Protein AF-A0A950HLS7-F1 (afdb_monomer_lite)

Secondary structure (DSSP, 8-state):
-HHHHHHTT-S-TT-EEEEEEEEEEEE-SSEEEEEEEEEEEETTEEEEEEEEEEEEE-TTSGGGEEEEEEEEEEEPPPPHHHHHHHHHTT--

Foldseek 3Di:
DVVVVCPVVVADPQWDKDKAPWDFPDDDPFKTKIWIKIWIDHPPDIWIKIKIWIWTADCPDVVRIDTDDMDIDTDDPDDPVNVVVVVVVVVD

pLDDT: mean 85.69, std 16.72, range [44.56, 98.75]

Radius of gyration: 16.85 Å; chains: 1; bounding box: 42×46×37 Å

Sequence (92 aa):
MDGLRRARLSRPPDFSIQIGDVHALWQTADAILVEYTERQKFGSEFSIRRSTALLTRSPDAPGGVQWRHLQETWMRPERKDDLIQAERGREA

Structure (mmCIF, N/CA/C/O backbone):
data_AF-A0A950HLS7-F1
#
_entry.id   AF-A0A950HLS7-F1
#
loop_
_atom_site.group_PDB
_atom_site.id
_atom_site.type_symbol
_atom_site.label_atom_id
_atom_site.label_alt_id
_atom_site.label_comp_id
_atom_site.label_asym_id
_atom_site.label_entity_id
_atom_site.label_seq_id
_atom_site.pdbx_PDB_ins_code
_atom_site.Cartn_x
_atom_site.Cartn_y
_atom_site.Cartn_z
_atom_site.occupancy
_atom_site.B_iso_or_equiv
_atom_site.auth_seq_id
_atom_site.auth_comp_id
_atom_site.auth_asym_id
_atom_site.auth_atom_id
_atom_site.pdbx_PDB_model_num
ATOM 1 N N . MET A 1 1 ? -4.527 23.019 -9.945 1.00 58.81 1 MET A N 1
ATOM 2 C CA . MET A 1 1 ? -5.354 21.804 -9.748 1.00 58.81 1 MET A CA 1
ATOM 3 C C . MET A 1 1 ? -5.548 20.974 -11.026 1.00 58.81 1 MET A C 1
ATOM 5 O O . MET A 1 1 ? -5.742 19.769 -10.912 1.00 58.81 1 MET A O 1
ATOM 9 N N . ASP A 1 2 ? -5.411 21.542 -12.232 1.00 74.31 2 ASP A N 1
ATOM 10 C CA . ASP A 1 2 ? -5.644 20.806 -13.495 1.00 74.31 2 ASP A CA 1
ATOM 11 C C . ASP A 1 2 ? -4.607 19.727 -13.845 1.00 74.31 2 ASP A C 1
ATOM 13 O O . ASP A 1 2 ? -4.918 18.779 -14.563 1.00 74.31 2 ASP A O 1
ATOM 17 N N . GLY A 1 3 ? -3.376 19.835 -13.337 1.00 78.44 3 GLY A N 1
ATOM 18 C CA . GLY A 1 3 ? -2.333 18.823 -13.562 1.00 78.44 3 GLY A CA 1
ATOM 19 C C . GLY A 1 3 ? -2.659 17.466 -12.926 1.00 78.44 3 GLY A C 1
ATOM 20 O O . GLY A 1 3 ? -2.501 16.435 -13.568 1.00 78.44 3 GLY A O 1
ATOM 21 N N . LEU A 1 4 ? -3.200 17.467 -11.702 1.00 77.31 4 LEU A N 1
ATOM 22 C CA . LEU A 1 4 ? -3.583 16.251 -10.967 1.00 77.31 4 LEU A CA 1
ATOM 23 C C . LEU A 1 4 ? -4.729 15.498 -11.650 1.00 77.31 4 LEU A C 1
ATOM 25 O O . LEU A 1 4 ? -4.705 14.273 -11.731 1.00 77.31 4 LEU A O 1
ATOM 29 N N . ARG A 1 5 ? -5.715 16.226 -12.190 1.00 83.56 5 ARG A N 1
ATOM 30 C CA . ARG A 1 5 ? -6.814 15.612 -12.950 1.00 83.56 5 ARG A CA 1
ATOM 31 C C . ARG A 1 5 ? -6.318 14.986 -14.250 1.00 83.56 5 ARG A C 1
ATOM 33 O O . ARG A 1 5 ? -6.729 13.876 -14.562 1.00 83.56 5 ARG A O 1
ATOM 40 N N . ARG A 1 6 ? -5.410 15.660 -14.967 1.00 85.56 6 AR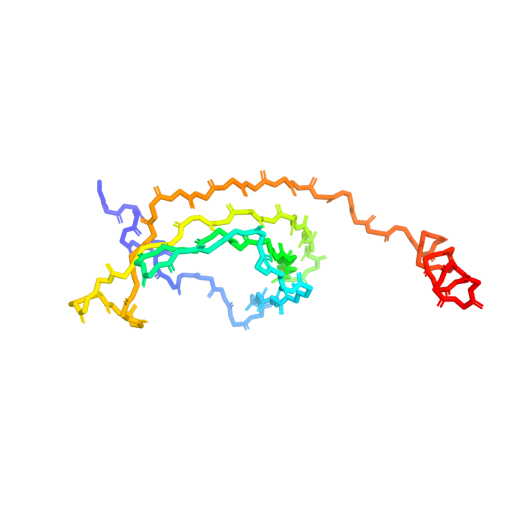G A N 1
ATOM 41 C CA . ARG A 1 6 ? -4.798 15.130 -16.198 1.00 85.56 6 ARG A CA 1
ATOM 42 C C . ARG A 1 6 ? -3.910 13.910 -15.965 1.00 85.56 6 ARG A C 1
ATOM 44 O O . ARG A 1 6 ? -3.818 13.078 -16.853 1.00 85.56 6 ARG A O 1
ATOM 51 N N . ALA A 1 7 ? -3.280 13.795 -14.798 1.00 82.56 7 ALA A N 1
ATOM 52 C CA . ALA A 1 7 ? -2.429 12.655 -14.456 1.00 82.56 7 ALA A CA 1
ATOM 53 C C . ALA A 1 7 ? -3.220 11.375 -14.123 1.00 82.56 7 ALA A C 1
ATOM 55 O O . ALA A 1 7 ? -2.669 10.272 -14.117 1.00 82.56 7 ALA A O 1
ATOM 56 N N . ARG A 1 8 ? -4.519 11.491 -13.817 1.00 81.00 8 ARG A N 1
ATOM 57 C CA . ARG A 1 8 ? -5.346 10.335 -13.471 1.00 81.00 8 ARG A CA 1
ATOM 58 C C . ARG A 1 8 ? -5.471 9.409 -14.678 1.00 81.00 8 ARG A C 1
ATOM 60 O O . ARG A 1 8 ? -5.949 9.830 -15.724 1.00 81.00 8 ARG A O 1
ATOM 67 N N . LEU A 1 9 ? -5.089 8.142 -14.495 1.00 80.75 9 LEU A N 1
ATOM 68 C CA . LEU A 1 9 ? -5.120 7.108 -15.540 1.00 80.75 9 LEU A CA 1
ATOM 69 C C . LEU A 1 9 ? -4.310 7.476 -16.799 1.00 80.75 9 LEU A C 1
ATOM 71 O O . LEU A 1 9 ? -4.540 6.913 -17.861 1.00 80.75 9 LEU A O 1
ATOM 75 N N . SER A 1 10 ? -3.351 8.402 -16.699 1.00 85.12 10 SER A N 1
ATOM 76 C CA . SER A 1 10 ? -2.567 8.855 -17.854 1.00 85.12 10 SER A CA 1
ATOM 77 C C . SER A 1 10 ? -1.374 7.953 -18.180 1.00 85.12 10 SER A C 1
ATOM 79 O O . SER A 1 10 ? -0.589 8.278 -19.069 1.00 85.12 10 SER A O 1
ATOM 81 N N . ARG A 1 11 ? -1.167 6.871 -17.420 1.00 84.00 11 ARG A N 1
ATOM 82 C CA . ARG A 1 11 ? -0.090 5.912 -17.679 1.00 84.00 11 ARG A CA 1
ATOM 83 C C . ARG A 1 11 ? -0.470 5.019 -18.875 1.00 84.00 11 ARG A C 1
ATOM 85 O O . ARG A 1 11 ? -1.632 4.635 -18.981 1.00 84.00 11 ARG A O 1
ATOM 92 N N . PRO A 1 12 ? 0.480 4.711 -19.772 1.00 82.81 12 PRO A N 1
ATOM 93 C CA . PRO A 1 12 ? 0.240 3.889 -20.954 1.00 82.81 12 PRO A CA 1
ATOM 94 C C . PRO A 1 12 ? -0.051 2.418 -20.604 1.00 82.81 12 PRO A C 1
ATOM 96 O O . PRO A 1 12 ? 0.189 2.000 -19.471 1.00 82.81 12 PRO A O 1
ATOM 99 N N . PRO A 1 13 ? -0.562 1.623 -21.565 1.00 83.50 13 PRO A N 1
ATOM 100 C CA . PRO A 1 13 ? -1.045 0.259 -21.318 1.00 83.50 13 PRO A CA 1
ATOM 101 C C . PRO A 1 13 ? 0.003 -0.744 -20.818 1.00 83.50 13 PRO A C 1
ATOM 103 O O . PRO A 1 13 ? -0.359 -1.770 -20.252 1.00 83.50 13 PRO A O 1
ATOM 106 N N . ASP A 1 14 ? 1.289 -0.481 -21.042 1.00 86.56 14 ASP A N 1
ATOM 107 C CA . ASP A 1 14 ? 2.403 -1.311 -20.573 1.00 86.56 14 ASP A CA 1
ATOM 108 C C . ASP A 1 14 ? 2.807 -1.011 -19.118 1.00 86.56 14 ASP A C 1
ATOM 110 O O . ASP A 1 14 ? 3.655 -1.707 -18.550 1.00 86.56 14 ASP A O 1
ATOM 114 N N . PHE A 1 15 ? 2.186 -0.005 -18.492 1.00 90.81 15 PHE A N 1
ATOM 115 C CA . PHE A 1 15 ? 2.302 0.230 -17.061 1.00 90.81 15 PHE A CA 1
ATOM 116 C C . PHE A 1 15 ? 1.553 -0.848 -16.277 1.00 90.81 15 PHE A C 1
ATOM 118 O O . PHE A 1 15 ? 0.354 -1.057 -16.464 1.00 90.81 15 PHE A O 1
ATOM 125 N N . SER A 1 16 ? 2.246 -1.501 -15.348 1.00 92.12 16 SER A N 1
ATOM 126 C CA . SER A 1 16 ? 1.642 -2.504 -14.470 1.00 92.12 16 SER A CA 1
ATOM 127 C C . SER A 1 16 ? 2.078 -2.320 -13.024 1.00 92.12 16 SER A C 1
ATOM 129 O O . SER A 1 16 ? 3.200 -1.895 -12.744 1.00 92.12 16 SER A O 1
ATOM 131 N N . ILE A 1 17 ? 1.164 -2.656 -12.114 1.00 93.75 17 ILE A N 1
ATOM 132 C CA . ILE A 1 17 ? 1.388 -2.713 -10.672 1.00 93.75 17 ILE A CA 1
ATOM 133 C C . ILE A 1 17 ? 1.040 -4.129 -10.223 1.00 93.75 17 ILE A C 1
ATOM 135 O O . ILE A 1 17 ? -0.048 -4.625 -10.514 1.00 93.75 17 ILE A O 1
ATOM 139 N N . GLN A 1 18 ? 1.959 -4.773 -9.516 1.00 95.75 18 GLN A N 1
ATOM 140 C CA . GLN A 1 18 ? 1.743 -6.065 -8.879 1.00 95.75 18 GLN A CA 1
ATOM 141 C C . GLN A 1 18 ? 1.907 -5.908 -7.373 1.00 95.75 18 GLN A C 1
ATOM 143 O O . GLN A 1 18 ? 2.921 -5.388 -6.908 1.00 95.75 18 GLN A O 1
ATOM 148 N N . ILE A 1 19 ? 0.912 -6.377 -6.625 1.00 96.75 19 ILE A N 1
ATOM 149 C CA . ILE A 1 19 ? 0.924 -6.414 -5.163 1.00 96.75 19 ILE A CA 1
ATOM 150 C C . ILE A 1 19 ? 1.138 -7.863 -4.731 1.00 96.75 19 ILE A C 1
ATOM 152 O O . ILE A 1 19 ? 0.467 -8.763 -5.235 1.00 96.75 19 ILE A O 1
ATOM 156 N N . GLY A 1 20 ? 2.070 -8.084 -3.811 1.00 94.56 20 GLY A N 1
ATOM 157 C CA . GLY A 1 20 ? 2.368 -9.394 -3.238 1.00 94.56 20 GLY A CA 1
ATOM 158 C C . GLY A 1 20 ? 2.823 -9.275 -1.789 1.00 94.56 20 GLY A C 1
ATOM 159 O O . GLY A 1 20 ? 2.904 -8.168 -1.255 1.00 94.56 20 GLY A O 1
ATOM 160 N N . ASP A 1 21 ? 3.125 -10.416 -1.167 1.00 96.06 21 ASP A N 1
ATOM 161 C CA . ASP A 1 21 ? 3.683 -10.484 0.192 1.00 96.06 21 ASP A CA 1
ATOM 162 C C . ASP A 1 21 ? 2.846 -9.676 1.207 1.00 96.06 21 ASP A C 1
ATOM 164 O O . ASP A 1 21 ? 3.362 -8.852 1.957 1.00 96.06 21 ASP A O 1
ATOM 168 N N . VAL A 1 22 ? 1.516 -9.831 1.147 1.00 97.69 22 VAL A N 1
ATOM 169 C CA . VAL A 1 22 ? 0.579 -9.039 1.954 1.00 97.69 22 VAL A CA 1
ATOM 170 C C . VAL A 1 22 ? 0.447 -9.644 3.347 1.00 97.69 22 VAL A C 1
ATOM 172 O O . VAL A 1 22 ? 0.052 -10.802 3.493 1.00 97.69 22 VAL A O 1
ATOM 175 N N . HIS A 1 23 ? 0.701 -8.836 4.372 1.00 98.00 23 HIS A N 1
ATOM 176 C CA . HIS A 1 23 ? 0.646 -9.249 5.770 1.00 98.00 23 HIS A CA 1
ATOM 177 C C . HIS A 1 23 ? -0.132 -8.242 6.618 1.00 98.00 23 HIS A C 1
ATOM 179 O O . HIS A 1 23 ? 0.102 -7.036 6.554 1.00 98.00 23 HIS A O 1
ATOM 185 N N . ALA A 1 24 ? -1.041 -8.734 7.459 1.00 98.12 24 ALA A N 1
ATOM 186 C CA . ALA A 1 24 ? -1.644 -7.923 8.510 1.00 98.12 24 ALA A CA 1
ATOM 187 C C . ALA A 1 24 ? -0.648 -7.795 9.671 1.00 98.12 24 ALA A C 1
ATOM 189 O O . ALA A 1 24 ? -0.311 -8.793 10.306 1.00 98.12 24 ALA A O 1
ATOM 190 N N . LEU A 1 25 ? -0.179 -6.579 9.948 1.00 98.50 25 LEU A N 1
ATOM 191 C CA . LEU A 1 25 ? 0.731 -6.310 11.067 1.00 98.50 25 LEU A CA 1
ATOM 192 C C . LEU A 1 25 ? -0.030 -6.068 12.374 1.00 98.50 25 LEU A C 1
ATOM 194 O O . LEU A 1 25 ? 0.439 -6.415 13.454 1.00 98.50 25 LEU A O 1
ATOM 198 N N . TRP A 1 26 ? -1.202 -5.440 12.275 1.00 98.62 26 TRP A N 1
ATOM 199 C CA . TRP A 1 26 ? -2.064 -5.111 13.406 1.00 98.62 26 TRP A CA 1
ATOM 200 C C . TRP A 1 26 ? -3.505 -4.921 12.935 1.00 98.62 26 TRP A C 1
ATOM 202 O O . TRP A 1 26 ? -3.732 -4.417 11.834 1.00 98.62 26 TRP A O 1
ATOM 212 N N . GLN A 1 27 ? -4.482 -5.288 13.765 1.00 98.38 27 GLN A N 1
ATOM 213 C CA . GLN A 1 27 ? -5.901 -5.125 13.450 1.00 98.38 27 GLN A CA 1
ATOM 214 C C . GLN A 1 27 ? -6.754 -4.862 14.696 1.00 98.38 27 GLN A C 1
ATOM 216 O O . GLN A 1 27 ? -6.459 -5.344 15.789 1.00 98.38 27 GLN A O 1
ATOM 221 N N . THR A 1 28 ? -7.849 -4.135 14.496 1.00 98.12 28 THR A N 1
ATOM 222 C CA . THR A 1 28 ? -8.965 -3.964 15.441 1.00 98.12 28 THR A CA 1
ATOM 223 C C . THR A 1 28 ? -10.285 -4.204 14.703 1.00 98.12 28 THR A C 1
ATOM 225 O O . THR A 1 28 ? -10.280 -4.596 13.538 1.00 98.12 28 THR A O 1
ATOM 228 N N . ALA A 1 29 ? -11.425 -3.946 15.351 1.00 96.62 29 ALA A N 1
ATOM 229 C CA . ALA A 1 29 ? -12.737 -4.048 14.710 1.00 96.62 29 ALA A CA 1
ATOM 230 C C . ALA A 1 29 ? -12.901 -3.100 13.501 1.00 96.62 29 ALA A C 1
ATOM 232 O O . ALA A 1 29 ? -13.553 -3.464 12.521 1.00 96.62 29 ALA A O 1
ATOM 233 N N . ASP A 1 30 ? -12.275 -1.917 13.548 1.00 97.81 30 ASP A N 1
ATOM 234 C CA . ASP A 1 30 ? -12.503 -0.837 12.578 1.00 97.81 30 ASP A CA 1
ATOM 235 C C . ASP A 1 30 ? -11.235 -0.366 11.853 1.00 97.81 30 ASP A C 1
ATOM 237 O O . ASP A 1 30 ? -11.298 0.562 11.043 1.00 97.81 30 ASP A O 1
ATOM 241 N N . ALA A 1 31 ? -10.080 -0.983 12.112 1.00 98.38 31 ALA A N 1
ATOM 242 C CA . ALA A 1 31 ? -8.813 -0.595 11.499 1.00 98.38 31 ALA A CA 1
ATOM 243 C C . ALA A 1 31 ? -7.882 -1.783 11.260 1.00 98.38 31 ALA A C 1
ATOM 245 O O . ALA A 1 31 ? -7.871 -2.736 12.039 1.00 98.38 31 ALA A O 1
ATOM 246 N N . ILE A 1 32 ? -7.053 -1.680 10.223 1.00 98.56 32 ILE A N 1
ATOM 247 C CA . ILE A 1 32 ? -5.983 -2.633 9.931 1.00 98.56 32 ILE A CA 1
ATOM 248 C C . ILE A 1 32 ? -4.736 -1.896 9.439 1.00 98.56 32 ILE A C 1
ATOM 250 O O . ILE A 1 32 ? -4.819 -0.970 8.628 1.00 98.56 32 ILE A O 1
ATOM 254 N N . LEU A 1 33 ? -3.580 -2.317 9.942 1.00 98.75 33 LEU A N 1
ATOM 255 C CA . LEU A 1 33 ? -2.271 -1.952 9.423 1.00 98.75 33 LEU A CA 1
ATOM 256 C C . LEU A 1 33 ? -1.754 -3.128 8.596 1.00 98.75 33 LEU A C 1
ATOM 258 O O . LEU A 1 33 ? -1.562 -4.223 9.131 1.00 98.75 33 LEU A O 1
ATOM 262 N N . VAL A 1 34 ? -1.540 -2.905 7.304 1.00 98.56 34 VAL A N 1
ATOM 263 C CA . VAL A 1 34 ? -1.042 -3.927 6.377 1.00 98.56 34 VAL A CA 1
ATOM 264 C C . VAL A 1 34 ? 0.345 -3.565 5.872 1.00 98.56 34 VAL A C 1
ATOM 266 O O . VAL A 1 34 ? 0.607 -2.404 5.564 1.00 98.56 34 VAL A O 1
ATOM 269 N N . GLU A 1 35 ? 1.215 -4.560 5.764 1.00 98.69 35 GLU A N 1
ATOM 270 C CA . GLU A 1 35 ? 2.432 -4.505 4.958 1.00 98.69 3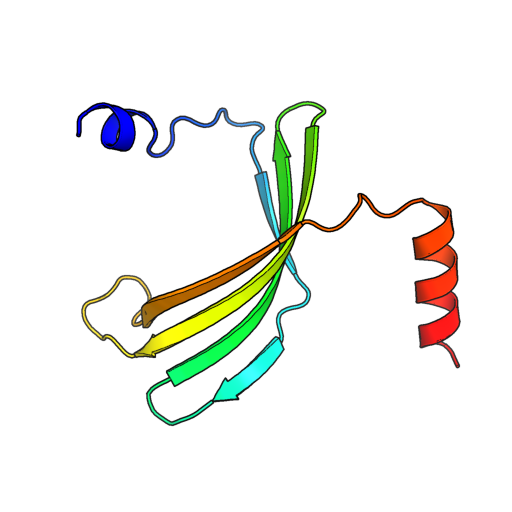5 GLU A CA 1
ATOM 271 C C . GLU A 1 35 ? 2.178 -5.216 3.628 1.00 98.69 35 GLU A C 1
ATOM 273 O O . GLU A 1 35 ? 1.470 -6.222 3.586 1.00 98.69 35 GLU A O 1
ATOM 278 N N . TYR A 1 36 ? 2.731 -4.693 2.539 1.00 98.44 36 TYR A N 1
ATOM 279 C CA . TYR A 1 36 ? 2.772 -5.384 1.253 1.00 98.44 36 TYR A CA 1
ATOM 280 C C . TYR A 1 36 ? 3.985 -4.948 0.437 1.00 98.44 36 TYR A C 1
ATOM 282 O O . TYR A 1 36 ? 4.535 -3.860 0.633 1.00 98.44 36 TYR A O 1
ATOM 290 N N . THR A 1 37 ? 4.380 -5.785 -0.519 1.00 97.81 37 THR A N 1
ATOM 291 C CA . THR A 1 37 ? 5.362 -5.413 -1.537 1.00 97.81 37 THR A CA 1
ATOM 292 C C . THR A 1 37 ? 4.649 -5.030 -2.823 1.00 97.81 37 THR A C 1
ATOM 294 O O . THR A 1 37 ? 3.834 -5.787 -3.352 1.00 97.81 37 THR A O 1
ATOM 297 N N . GLU A 1 38 ? 4.993 -3.865 -3.359 1.00 97.44 38 GLU A N 1
ATOM 298 C CA . GLU A 1 38 ? 4.521 -3.394 -4.652 1.00 97.44 38 GLU A CA 1
ATOM 299 C C . GLU A 1 38 ? 5.662 -3.398 -5.671 1.00 97.44 38 GLU A C 1
ATOM 301 O O . GLU A 1 38 ? 6.755 -2.880 -5.425 1.00 97.44 38 GLU A O 1
ATOM 306 N N . ARG A 1 39 ? 5.386 -3.973 -6.840 1.00 95.19 39 ARG A N 1
ATOM 307 C CA . ARG A 1 39 ? 6.283 -4.042 -7.994 1.00 95.19 39 ARG A CA 1
ATOM 308 C C . ARG A 1 39 ? 5.636 -3.280 -9.143 1.00 95.19 39 ARG A C 1
ATOM 310 O O . ARG A 1 39 ? 4.572 -3.671 -9.617 1.00 95.19 39 ARG A O 1
ATOM 317 N N . GLN A 1 40 ? 6.263 -2.192 -9.581 1.00 93.44 40 GLN A N 1
ATOM 318 C CA . GLN A 1 40 ? 5.790 -1.395 -10.712 1.00 93.44 40 GLN A CA 1
ATOM 319 C C . GLN A 1 40 ? 6.718 -1.560 -11.909 1.00 93.44 40 GLN A C 1
ATOM 321 O O . GLN A 1 40 ? 7.938 -1.448 -11.767 1.00 93.44 40 GLN A O 1
ATOM 326 N N . LYS A 1 41 ? 6.136 -1.757 -13.092 1.00 90.56 41 LYS A N 1
ATOM 327 C CA . LYS A 1 41 ? 6.857 -1.795 -14.369 1.00 90.56 41 LYS A CA 1
ATOM 328 C C . LYS A 1 41 ? 6.315 -0.729 -15.314 1.00 90.56 41 LYS A C 1
ATOM 330 O O . LYS A 1 41 ? 5.100 -0.571 -15.423 1.00 90.56 41 LYS A O 1
ATOM 335 N N . PHE A 1 42 ? 7.216 -0.034 -16.000 1.00 86.19 42 PHE A N 1
ATOM 336 C CA . PHE A 1 42 ? 6.913 0.974 -17.014 1.00 86.19 42 PHE A CA 1
ATOM 337 C C . PHE A 1 42 ? 7.966 0.904 -18.127 1.00 86.19 42 PHE A C 1
ATOM 339 O O . PHE A 1 42 ? 9.125 1.249 -17.899 1.00 86.19 42 PHE A O 1
ATOM 346 N N . GLY A 1 43 ? 7.606 0.414 -19.316 1.00 84.69 43 GLY A N 1
ATOM 347 C CA . GLY A 1 43 ? 8.589 0.100 -20.354 1.00 84.69 43 GLY A CA 1
ATOM 348 C C . GLY A 1 43 ? 9.689 -0.841 -19.841 1.00 84.69 43 GLY A C 1
ATOM 349 O O . GLY A 1 43 ? 9.417 -1.954 -19.377 1.00 84.69 43 GLY A O 1
ATOM 350 N N . SER A 1 44 ? 10.943 -0.387 -19.918 1.00 82.69 44 SER A N 1
ATOM 351 C CA . SER A 1 44 ? 12.121 -1.077 -19.371 1.00 82.69 44 SER A CA 1
ATOM 352 C C . SER A 1 44 ? 12.416 -0.744 -17.906 1.00 82.69 44 SER A C 1
ATOM 354 O O . SER A 1 44 ? 13.291 -1.369 -17.309 1.00 82.69 44 SER A O 1
ATOM 356 N N . GLU A 1 45 ? 11.737 0.246 -17.328 1.00 84.50 45 GLU A N 1
ATOM 357 C CA . GLU A 1 45 ? 11.934 0.652 -15.941 1.00 84.50 45 GLU A CA 1
ATOM 358 C C . GLU A 1 45 ? 11.136 -0.241 -14.995 1.00 84.50 45 GLU A C 1
ATOM 360 O O . GLU A 1 45 ? 9.988 -0.623 -15.253 1.00 84.50 45 GLU A O 1
ATOM 365 N N . PHE A 1 46 ? 11.755 -0.557 -13.863 1.00 88.94 46 PHE A N 1
ATOM 366 C CA . PHE A 1 46 ? 11.158 -1.363 -12.817 1.00 88.94 46 PHE A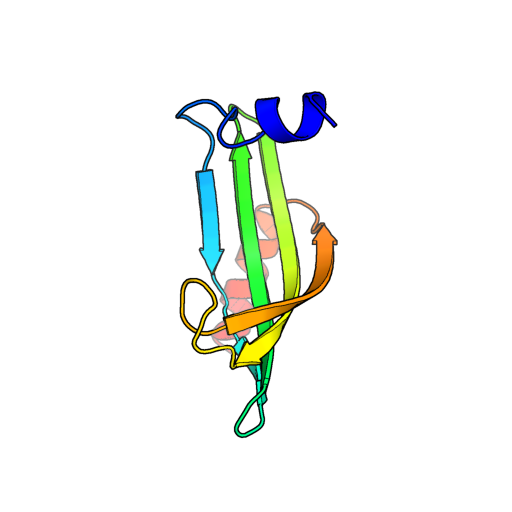 CA 1
ATOM 367 C C . PHE A 1 46 ? 11.504 -0.782 -11.450 1.00 88.94 46 PHE A C 1
ATOM 369 O O . PHE A 1 46 ? 12.641 -0.376 -11.207 1.00 88.94 46 PHE A O 1
ATOM 376 N N . SER A 1 47 ? 10.524 -0.752 -10.551 1.00 90.94 47 SER A N 1
ATOM 377 C CA . SER A 1 47 ? 10.737 -0.365 -9.159 1.00 90.94 47 SER A CA 1
ATOM 378 C C . SER A 1 47 ? 10.008 -1.316 -8.225 1.00 90.94 47 SER A C 1
ATOM 380 O O . SER A 1 47 ? 8.895 -1.755 -8.517 1.00 90.94 47 SER A O 1
ATOM 382 N N . ILE A 1 48 ? 10.644 -1.614 -7.096 1.00 94.69 48 ILE A N 1
ATOM 383 C CA . ILE A 1 48 ? 10.033 -2.362 -6.004 1.00 94.69 48 ILE A CA 1
ATOM 384 C C . ILE A 1 48 ? 9.992 -1.457 -4.781 1.00 94.69 48 ILE A C 1
ATOM 386 O O . ILE A 1 48 ? 10.963 -0.754 -4.487 1.00 94.69 48 ILE A O 1
ATOM 390 N N . ARG A 1 49 ? 8.885 -1.488 -4.049 1.00 96.38 49 ARG A N 1
ATOM 391 C CA . ARG A 1 49 ? 8.757 -0.833 -2.750 1.00 96.38 49 ARG A CA 1
ATOM 392 C C . ARG A 1 49 ? 8.094 -1.765 -1.755 1.00 96.38 49 ARG A C 1
ATOM 394 O O . ARG A 1 49 ? 7.215 -2.546 -2.113 1.00 96.38 49 ARG A O 1
ATOM 401 N N . ARG A 1 50 ? 8.524 -1.658 -0.506 1.00 97.94 50 ARG A N 1
ATOM 402 C CA . ARG A 1 50 ? 7.772 -2.165 0.634 1.00 97.94 50 ARG A CA 1
ATOM 403 C C . ARG A 1 50 ? 6.893 -1.036 1.144 1.00 97.94 50 ARG A C 1
ATOM 405 O O . ARG A 1 50 ? 7.386 0.078 1.338 1.00 97.94 50 ARG A O 1
ATOM 412 N N . SER A 1 51 ? 5.626 -1.338 1.363 1.00 98.50 51 SER A N 1
ATOM 413 C CA . SER A 1 51 ? 4.623 -0.367 1.772 1.00 98.50 51 SER A CA 1
ATOM 414 C C . SER A 1 51 ? 3.949 -0.811 3.059 1.00 98.50 51 SER A C 1
ATOM 416 O O . SER A 1 51 ? 3.661 -1.992 3.243 1.00 98.50 51 SER A O 1
ATOM 418 N N . THR A 1 52 ? 3.654 0.152 3.925 1.00 98.62 52 THR A N 1
ATOM 419 C CA . THR A 1 52 ? 2.812 -0.042 5.105 1.00 98.62 52 THR A CA 1
ATOM 420 C C . THR A 1 52 ? 1.635 0.920 5.024 1.00 98.62 52 THR A C 1
ATOM 422 O O . THR A 1 52 ? 1.828 2.135 4.948 1.00 98.62 52 THR A O 1
ATOM 425 N N . ALA A 1 53 ? 0.412 0.391 5.026 1.00 98.62 53 ALA A N 1
ATOM 426 C CA . ALA A 1 53 ? -0.811 1.178 4.904 1.00 98.62 53 ALA A CA 1
ATOM 427 C C . ALA A 1 53 ? -1.717 0.996 6.123 1.00 98.62 53 ALA A C 1
ATOM 429 O O . ALA A 1 53 ? -2.008 -0.130 6.529 1.00 98.62 53 ALA A O 1
ATOM 430 N N . LEU A 1 54 ? -2.197 2.113 6.675 1.00 98.69 54 LEU A N 1
ATOM 431 C CA . LEU A 1 54 ? -3.252 2.127 7.684 1.00 98.69 54 LEU A CA 1
ATOM 432 C C . LEU A 1 54 ? -4.592 2.402 7.003 1.00 98.69 54 LEU A C 1
ATOM 434 O O . LEU A 1 54 ? -4.807 3.480 6.430 1.00 98.69 54 LEU A O 1
ATOM 438 N N . LEU A 1 55 ? -5.497 1.438 7.117 1.00 98.38 55 LEU A N 1
ATOM 439 C CA . LEU A 1 55 ? -6.854 1.500 6.590 1.00 98.38 55 LEU A CA 1
ATOM 440 C C . LEU A 1 55 ? -7.844 1.504 7.755 1.00 98.38 55 LEU A C 1
ATOM 442 O O . LEU A 1 55 ? -7.663 0.772 8.729 1.00 98.38 55 LEU A O 1
ATOM 446 N N . THR A 1 56 ? -8.910 2.295 7.648 1.00 98.44 56 THR A N 1
ATOM 447 C CA . THR A 1 56 ? -10.048 2.219 8.581 1.00 98.44 56 THR A CA 1
ATOM 448 C C . THR A 1 56 ? -11.329 1.905 7.831 1.00 98.44 56 THR A C 1
ATOM 450 O O . THR A 1 56 ? -11.497 2.356 6.696 1.00 98.44 56 THR A O 1
ATOM 453 N N . ARG A 1 57 ? -12.260 1.198 8.473 1.00 97.94 57 ARG A N 1
ATOM 454 C CA . ARG A 1 57 ? -13.603 0.946 7.943 1.00 97.94 57 ARG A CA 1
ATOM 455 C C . ARG A 1 57 ? -14.295 2.271 7.607 1.00 97.94 57 ARG A C 1
ATOM 457 O O . ARG A 1 57 ? -14.256 3.223 8.382 1.00 97.94 57 ARG A O 1
ATOM 464 N N . SER A 1 58 ? -14.911 2.325 6.434 1.00 97.44 58 SER A N 1
ATOM 465 C CA . SER A 1 58 ? -15.716 3.453 5.969 1.0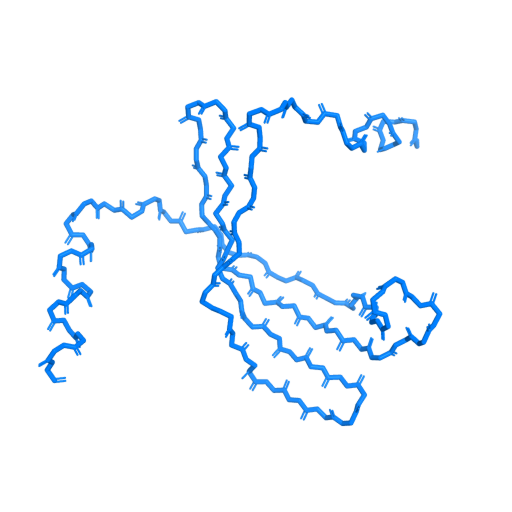0 97.44 58 SER A CA 1
ATOM 466 C C . SER A 1 58 ? -16.739 2.920 4.963 1.00 97.44 58 SER A C 1
ATOM 468 O O . SER A 1 58 ? -16.372 2.674 3.815 1.00 97.44 58 SER A O 1
ATOM 470 N N . PRO A 1 59 ? -17.996 2.672 5.381 1.00 95.25 59 PRO A N 1
ATOM 471 C CA . PRO A 1 59 ? -19.010 2.047 4.525 1.00 95.25 59 PRO A CA 1
ATOM 472 C C . PRO A 1 59 ? -19.268 2.795 3.212 1.00 95.25 59 PRO A C 1
ATOM 474 O O . PRO A 1 59 ? -19.576 2.164 2.206 1.00 95.25 59 PRO A O 1
ATOM 477 N N . ASP A 1 60 ? -19.089 4.116 3.218 1.00 95.50 60 ASP A N 1
ATOM 478 C CA . ASP A 1 60 ? -19.335 4.982 2.062 1.00 95.50 60 ASP A CA 1
ATOM 479 C C . ASP A 1 60 ? -18.123 5.098 1.120 1.00 95.50 60 ASP A C 1
ATOM 481 O O . ASP A 1 60 ? -18.218 5.683 0.039 1.00 95.50 60 ASP A O 1
ATOM 485 N N . ALA A 1 61 ? -16.961 4.563 1.512 1.00 94.88 61 ALA A N 1
ATOM 486 C CA . ALA A 1 61 ? -15.763 4.580 0.685 1.00 94.88 61 ALA A CA 1
ATOM 487 C C . ALA A 1 61 ? -15.750 3.402 -0.309 1.00 94.88 61 ALA A C 1
ATOM 489 O O . ALA A 1 61 ? -16.224 2.307 0.011 1.00 94.88 61 ALA A O 1
ATOM 490 N N . PRO A 1 62 ? -15.149 3.563 -1.504 1.00 92.31 62 PRO A N 1
ATOM 491 C CA . PRO A 1 62 ? -14.919 2.443 -2.412 1.00 92.31 62 PRO A CA 1
ATOM 492 C C . PRO A 1 62 ? -14.172 1.300 -1.709 1.00 92.31 62 PRO A C 1
ATOM 494 O O . PRO A 1 62 ? -13.117 1.511 -1.116 1.00 92.31 62 PRO A O 1
ATOM 497 N N . GLY A 1 63 ? -14.725 0.086 -1.763 1.00 91.50 63 GLY A N 1
ATOM 498 C CA . GLY A 1 63 ? -14.159 -1.076 -1.067 1.00 91.50 63 GLY A CA 1
ATOM 499 C C . GLY A 1 63 ? -14.387 -1.096 0.451 1.00 91.50 63 GLY A C 1
ATOM 500 O O . GLY A 1 63 ? -13.798 -1.930 1.132 1.00 91.50 63 GLY A O 1
ATOM 501 N N . GLY A 1 64 ? -15.225 -0.206 0.996 1.00 96.56 64 GLY A N 1
ATOM 502 C CA . GLY A 1 64 ? -15.613 -0.198 2.411 1.00 96.56 64 GLY A CA 1
ATOM 503 C C . GLY A 1 64 ? -14.517 0.265 3.377 1.00 96.56 64 GLY A C 1
ATOM 504 O O . GLY A 1 64 ? -14.664 0.115 4.595 1.00 96.56 64 GLY A O 1
ATOM 505 N N . VAL A 1 65 ? -13.415 0.812 2.857 1.00 96.94 65 VAL A N 1
ATOM 506 C CA . VAL A 1 65 ? -12.267 1.281 3.638 1.00 96.94 65 VAL A CA 1
ATOM 507 C C . VAL A 1 65 ? -11.794 2.640 3.150 1.00 96.94 65 VAL A C 1
ATOM 509 O O . VAL A 1 65 ? -11.832 2.952 1.963 1.00 96.94 65 VAL A O 1
ATOM 512 N N . GLN A 1 66 ? -11.280 3.439 4.075 1.00 97.50 66 GLN A N 1
ATOM 513 C CA . GLN A 1 66 ? -10.588 4.680 3.763 1.00 97.50 66 GLN A CA 1
ATOM 514 C C . GLN A 1 66 ? -9.111 4.575 4.134 1.00 97.50 66 GLN A C 1
ATOM 516 O O . GLN A 1 66 ? -8.739 4.025 5.174 1.00 97.50 66 GLN A O 1
ATOM 521 N N . TRP A 1 67 ? -8.277 5.162 3.286 1.00 97.56 67 TRP A N 1
ATOM 522 C CA . TRP A 1 67 ? -6.843 5.263 3.500 1.00 97.56 67 TRP A CA 1
ATOM 523 C C . TRP A 1 67 ? -6.564 6.382 4.500 1.00 97.56 67 TRP A C 1
ATOM 525 O O . TRP A 1 67 ? -7.003 7.516 4.303 1.00 97.56 67 TRP A O 1
ATOM 535 N N . ARG A 1 68 ? -5.864 6.064 5.591 1.00 97.88 68 ARG A N 1
ATOM 536 C CA . ARG A 1 68 ? -5.475 7.049 6.615 1.00 97.88 68 ARG A CA 1
ATOM 537 C C . ARG A 1 68 ? -4.011 7.427 6.516 1.00 97.88 68 ARG A C 1
ATOM 539 O O . ARG A 1 68 ? -3.672 8.592 6.694 1.00 97.88 68 ARG A O 1
ATOM 546 N N . HIS A 1 69 ? -3.161 6.443 6.252 1.00 98.38 69 HIS A N 1
ATOM 547 C CA . HIS A 1 69 ? -1.726 6.635 6.143 1.00 98.38 69 HIS A CA 1
ATOM 548 C C . HIS A 1 69 ? -1.122 5.618 5.178 1.00 98.38 69 HIS A C 1
ATOM 550 O O . HIS A 1 69 ? -1.614 4.493 5.071 1.00 98.38 69 HIS A O 1
ATOM 556 N N . LEU A 1 70 ? -0.050 6.024 4.508 1.00 98.44 70 LEU A N 1
ATOM 557 C CA . LEU A 1 70 ? 0.780 5.181 3.665 1.00 98.44 70 LEU A CA 1
ATOM 558 C C . LEU A 1 70 ? 2.229 5.623 3.852 1.00 98.44 70 LEU A C 1
ATOM 560 O O . LEU A 1 70 ? 2.547 6.798 3.668 1.00 98.44 70 LEU A O 1
ATOM 564 N N . GLN A 1 71 ? 3.085 4.671 4.195 1.00 98.56 71 GLN A N 1
ATOM 565 C CA . GLN A 1 71 ? 4.529 4.834 4.178 1.00 98.56 71 GLN A CA 1
ATOM 566 C C . GLN A 1 71 ? 5.112 3.859 3.162 1.00 98.56 71 GLN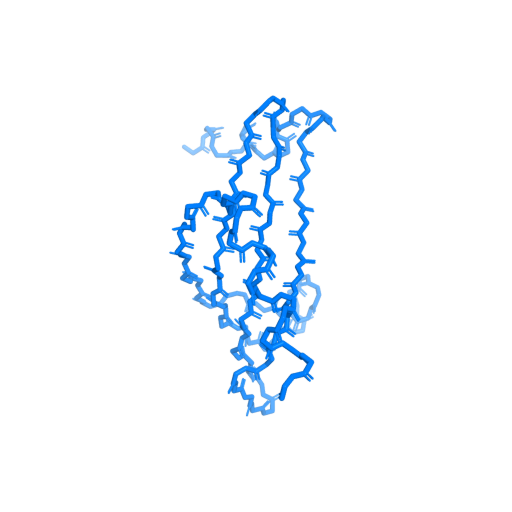 A C 1
ATOM 568 O O . GLN A 1 71 ? 4.736 2.689 3.132 1.00 98.56 71 GLN A O 1
ATOM 573 N N . GLU A 1 72 ? 6.054 4.337 2.358 1.00 98.25 72 GLU A N 1
ATOM 574 C CA . GLU A 1 72 ? 6.702 3.552 1.313 1.00 98.25 72 GLU A CA 1
ATOM 575 C C . GLU A 1 72 ? 8.214 3.621 1.480 1.00 98.25 72 GLU A C 1
ATOM 577 O O . GLU A 1 72 ? 8.780 4.666 1.807 1.00 98.25 72 GLU A O 1
ATOM 582 N N . THR A 1 73 ? 8.880 2.498 1.237 1.00 97.38 73 THR A N 1
ATOM 583 C CA . THR A 1 73 ? 10.338 2.415 1.183 1.00 97.38 73 THR A CA 1
ATOM 584 C C . THR A 1 73 ? 10.736 1.733 -0.115 1.00 97.38 73 THR A C 1
ATOM 586 O O . THR A 1 73 ? 10.403 0.571 -0.349 1.00 97.38 73 THR A O 1
ATOM 589 N N . TRP A 1 74 ? 11.453 2.459 -0.972 1.00 94.94 74 TRP A N 1
ATOM 590 C CA . TRP A 1 74 ? 11.977 1.932 -2.226 1.00 94.94 74 TRP A CA 1
ATOM 591 C C . TRP A 1 74 ? 13.073 0.923 -1.918 1.00 94.94 74 TRP A C 1
ATOM 593 O O . TRP A 1 74 ? 14.043 1.225 -1.220 1.00 94.94 74 TRP A O 1
ATOM 603 N N . MET A 1 75 ? 12.913 -0.277 -2.455 1.00 91.25 75 MET A N 1
ATOM 604 C CA . MET A 1 75 ? 13.911 -1.326 -2.353 1.00 91.25 75 MET A CA 1
ATOM 605 C C . MET A 1 75 ? 14.837 -1.230 -3.561 1.00 91.25 75 MET A C 1
ATOM 607 O O . MET A 1 75 ? 14.423 -0.862 -4.664 1.00 91.25 75 MET A O 1
ATOM 611 N N . ARG A 1 76 ? 16.116 -1.554 -3.362 1.00 81.06 76 ARG A N 1
ATOM 612 C CA . ARG A 1 76 ? 17.001 -1.774 -4.508 1.00 81.06 76 ARG A CA 1
ATOM 613 C C . ARG A 1 76 ? 16.428 -2.942 -5.322 1.00 81.06 76 ARG A C 1
ATOM 615 O O . ARG A 1 76 ? 15.905 -3.873 -4.711 1.00 81.06 76 ARG A O 1
ATOM 622 N N . PRO A 1 77 ? 16.499 -2.903 -6.664 1.00 64.56 77 PRO A N 1
ATOM 623 C CA . PRO A 1 77 ? 16.126 -4.061 -7.462 1.00 64.56 77 PRO A CA 1
ATOM 624 C C . PRO A 1 77 ? 16.935 -5.262 -6.972 1.00 64.56 77 PRO A C 1
ATOM 626 O O . PRO A 1 77 ? 18.151 -5.155 -6.796 1.00 64.56 77 PRO A O 1
ATOM 629 N N . GLU A 1 78 ? 16.241 -6.364 -6.689 1.00 60.38 78 GLU A N 1
ATOM 630 C CA . GLU A 1 78 ? 16.860 -7.597 -6.211 1.00 60.38 78 GLU A CA 1
ATOM 631 C C . GLU A 1 78 ? 17.942 -8.008 -7.216 1.00 60.38 78 GLU A C 1
ATOM 633 O O . GLU A 1 78 ? 17.668 -8.164 -8.413 1.00 60.38 78 GLU A O 1
ATOM 638 N N . ARG A 1 79 ? 19.196 -8.132 -6.766 1.00 58.03 79 ARG A N 1
ATOM 639 C CA . ARG A 1 79 ? 20.219 -8.722 -7.630 1.00 58.03 79 ARG A CA 1
ATOM 640 C C . ARG A 1 79 ? 19.907 -10.206 -7.720 1.00 58.03 79 ARG A C 1
ATOM 642 O O . ARG A 1 79 ? 19.440 -10.813 -6.761 1.00 58.03 79 ARG A O 1
ATOM 649 N N . LYS A 1 80 ? 20.214 -10.812 -8.864 1.00 53.25 80 LYS A N 1
ATOM 650 C CA . LYS A 1 80 ? 19.983 -12.243 -9.105 1.00 53.25 80 LYS A CA 1
ATOM 651 C C . LYS A 1 80 ? 20.589 -13.138 -8.005 1.00 53.25 80 LYS A C 1
ATOM 653 O O . LYS A 1 80 ? 20.035 -14.184 -7.693 1.00 53.25 80 LYS A O 1
ATOM 658 N N . ASP A 1 81 ? 21.678 -12.683 -7.389 1.00 51.53 81 ASP A N 1
ATOM 659 C CA . ASP A 1 81 ? 22.374 -13.372 -6.299 1.00 51.53 81 ASP A CA 1
ATOM 660 C C . ASP A 1 81 ? 21.606 -13.338 -4.964 1.00 51.53 81 ASP A C 1
ATOM 662 O O . ASP A 1 81 ? 21.724 -14.266 -4.165 1.00 51.53 81 ASP A O 1
ATOM 666 N N . ASP A 1 82 ? 20.793 -12.302 -4.731 1.00 51.62 82 ASP A N 1
ATOM 667 C CA . ASP A 1 82 ? 20.028 -12.118 -3.493 1.00 51.62 82 ASP A CA 1
ATOM 668 C C . ASP A 1 82 ? 18.832 -13.103 -3.437 1.00 51.62 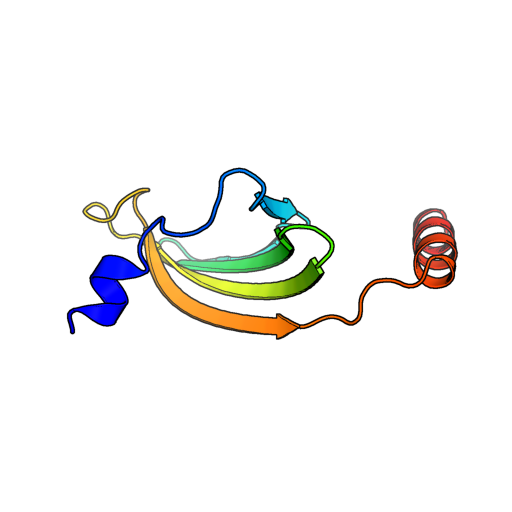82 ASP A C 1
ATOM 670 O O . ASP A 1 82 ? 18.492 -13.628 -2.375 1.00 51.62 82 ASP A O 1
ATOM 674 N N . LEU A 1 83 ? 18.260 -13.443 -4.602 1.00 51.41 83 LEU A N 1
ATOM 675 C CA . LEU A 1 83 ? 17.176 -14.426 -4.764 1.00 51.41 83 LEU A CA 1
ATOM 676 C C . LEU A 1 83 ? 17.605 -15.855 -4.399 1.00 51.41 83 LEU A C 1
ATOM 678 O O . LEU A 1 83 ? 16.885 -16.562 -3.694 1.00 51.41 83 LEU A O 1
ATOM 682 N N . ILE A 1 84 ? 18.810 -16.258 -4.818 1.00 54.12 84 ILE A N 1
ATOM 683 C CA . ILE A 1 84 ? 19.353 -17.604 -4.567 1.00 54.12 84 ILE A CA 1
ATOM 684 C C . ILE A 1 84 ? 19.558 -17.846 -3.061 1.00 54.12 84 ILE A C 1
ATOM 686 O O . ILE A 1 84 ? 19.407 -18.969 -2.582 1.00 54.12 84 ILE A O 1
ATOM 690 N N . GLN A 1 85 ? 19.887 -16.802 -2.296 1.00 49.31 85 GLN A N 1
ATOM 691 C CA . GLN A 1 85 ? 20.074 -16.906 -0.845 1.00 49.31 85 GLN A CA 1
ATOM 692 C C . GLN A 1 85 ? 18.740 -16.947 -0.086 1.00 49.31 85 GLN A C 1
ATOM 694 O O . GLN A 1 85 ? 18.604 -17.699 0.879 1.00 49.31 85 GLN A O 1
ATOM 699 N N . ALA A 1 86 ? 17.734 -16.193 -0.542 1.00 51.47 86 ALA A N 1
ATOM 700 C CA . ALA A 1 86 ? 16.402 -16.182 0.063 1.00 51.47 86 ALA A CA 1
ATOM 701 C C . ALA A 1 86 ? 15.644 -17.512 -0.114 1.00 51.47 86 ALA A C 1
ATOM 703 O O . ALA A 1 86 ? 14.834 -17.885 0.733 1.00 51.47 86 ALA A O 1
ATOM 704 N N . GLU A 1 87 ? 15.884 -18.244 -1.204 1.00 49.59 87 GLU A N 1
ATOM 705 C CA . GLU A 1 87 ? 15.328 -19.591 -1.405 1.00 49.59 87 GLU A CA 1
ATOM 706 C C . GLU A 1 87 ? 15.988 -20.621 -0.481 1.00 49.59 87 GLU A C 1
ATOM 708 O O . GLU A 1 87 ? 15.286 -21.365 0.197 1.00 49.59 87 GLU A O 1
ATOM 713 N N . ARG A 1 88 ? 17.318 -20.582 -0.340 1.00 53.88 88 ARG A N 1
ATOM 714 C CA . ARG A 1 88 ? 18.065 -21.485 0.557 1.00 53.88 88 ARG A CA 1
ATOM 715 C C . ARG A 1 88 ? 17.735 -21.290 2.038 1.00 53.88 88 ARG A C 1
ATOM 717 O O . ARG A 1 88 ? 17.746 -22.255 2.790 1.00 53.88 88 ARG A O 1
ATOM 724 N N . GLY A 1 89 ? 17.436 -20.061 2.461 1.00 47.09 89 GLY A N 1
ATOM 725 C CA . GLY A 1 89 ? 17.050 -19.758 3.845 1.00 47.09 89 GLY A CA 1
ATOM 726 C C . GLY A 1 89 ? 15.615 -20.153 4.215 1.00 47.09 89 GLY A C 1
ATOM 727 O O . GLY A 1 89 ? 15.274 -20.113 5.391 1.00 47.09 89 GLY A O 1
ATOM 728 N N . ARG A 1 90 ? 14.770 -20.515 3.239 1.00 53.12 90 ARG A N 1
ATOM 729 C CA . ARG A 1 90 ? 13.390 -20.988 3.470 1.00 53.12 90 ARG A CA 1
ATOM 730 C C . ARG A 1 90 ? 13.279 -22.512 3.595 1.00 53.12 90 ARG A C 1
ATOM 732 O O . ARG A 1 90 ? 12.217 -23.001 3.961 1.00 53.12 90 ARG A O 1
ATOM 739 N N . GLU A 1 91 ? 14.355 -23.238 3.299 1.00 50.47 91 GLU A N 1
ATOM 740 C CA . GLU A 1 91 ? 14.450 -24.703 3.399 1.00 50.47 91 GLU A CA 1
ATOM 741 C C . GLU A 1 91 ? 15.220 -25.178 4.652 1.00 50.47 91 GLU A C 1
ATOM 743 O O . GLU A 1 91 ? 15.459 -26.377 4.795 1.00 50.47 91 GLU A O 1
ATOM 748 N N . ALA A 1 92 ? 15.614 -24.258 5.545 1.00 44.56 92 ALA A N 1
ATOM 749 C CA . ALA A 1 92 ? 16.406 -24.522 6.752 1.00 44.56 92 ALA A CA 1
ATOM 750 C C . ALA A 1 92 ? 15.611 -24.311 8.049 1.00 44.56 92 ALA A C 1
ATOM 752 O O . ALA A 1 92 ? 14.791 -23.365 8.095 1.00 44.56 92 ALA A O 1
#